Protein AF-A0A7X6NU53-F1 (afdb_monomer)

Structure (mmCIF, N/CA/C/O backbone):
data_AF-A0A7X6NU53-F1
#
_entry.id   AF-A0A7X6NU53-F1
#
loop_
_atom_site.group_PDB
_atom_site.id
_atom_site.type_symbol
_atom_site.label_atom_id
_atom_site.label_alt_id
_atom_site.label_comp_id
_atom_site.label_asym_id
_atom_site.label_entity_id
_atom_site.label_seq_id
_atom_site.pdbx_PDB_ins_code
_atom_site.Cartn_x
_atom_site.Cartn_y
_atom_site.Cartn_z
_atom_site.occupancy
_atom_site.B_iso_or_equiv
_atom_site.auth_seq_id
_atom_site.auth_comp_id
_atom_site.auth_asym_id
_atom_site.auth_atom_id
_atom_site.pdbx_PDB_model_num
ATOM 1 N N . CYS A 1 1 ? -22.014 3.069 13.983 1.00 83.94 1 CYS A N 1
ATOM 2 C CA . CYS A 1 1 ? -21.899 1.720 13.374 1.00 83.94 1 CYS A CA 1
ATOM 3 C C . CYS A 1 1 ? -20.461 1.220 13.333 1.00 83.94 1 CYS A C 1
ATOM 5 O O . CYS A 1 1 ? -20.252 0.074 13.698 1.00 83.94 1 CYS A O 1
ATOM 7 N N . GLN A 1 2 ? -19.488 2.033 12.897 1.00 87.62 2 GLN A N 1
ATOM 8 C CA . GLN A 1 2 ? -18.087 1.597 12.820 1.00 87.62 2 GLN A CA 1
ATOM 9 C C . GLN A 1 2 ? -17.477 1.261 14.190 1.00 87.62 2 GLN A C 1
ATOM 11 O O . GLN A 1 2 ? -16.716 0.307 14.260 1.00 87.62 2 GLN A O 1
ATOM 16 N N . ASP A 1 3 ? -17.894 1.927 15.270 1.00 91.69 3 ASP A N 1
ATOM 17 C CA . ASP A 1 3 ? -17.430 1.602 16.633 1.00 91.69 3 ASP A CA 1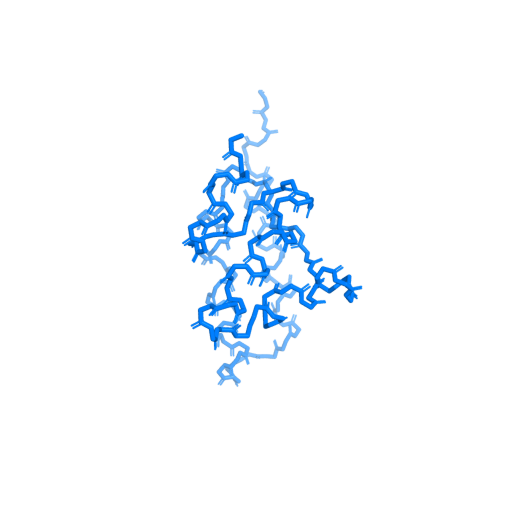
ATOM 18 C C . ASP A 1 3 ? -17.820 0.183 17.069 1.00 91.69 3 ASP A C 1
ATOM 20 O O . ASP A 1 3 ? -16.991 -0.547 17.595 1.00 91.69 3 ASP A O 1
ATOM 24 N N . ILE A 1 4 ? -19.040 -0.265 16.744 1.00 91.75 4 ILE A N 1
ATOM 25 C CA . ILE A 1 4 ? -19.495 -1.638 17.034 1.00 91.75 4 ILE A CA 1
ATOM 26 C C . ILE A 1 4 ? -18.586 -2.662 16.341 1.00 91.75 4 ILE A C 1
ATOM 28 O O . ILE A 1 4 ? -18.284 -3.706 16.903 1.00 91.75 4 ILE A O 1
ATOM 32 N N . ILE A 1 5 ? -18.146 -2.370 15.113 1.00 91.12 5 ILE A N 1
ATOM 33 C CA . ILE A 1 5 ? -17.218 -3.229 14.366 1.00 91.12 5 ILE A CA 1
ATOM 34 C C . ILE A 1 5 ? -15.797 -3.134 14.940 1.00 91.12 5 ILE A C 1
ATOM 36 O O . ILE A 1 5 ? -15.101 -4.146 14.994 1.00 91.12 5 ILE A O 1
ATOM 40 N N . ALA A 1 6 ? -15.384 -1.946 15.391 1.00 91.75 6 ALA A N 1
ATOM 41 C CA . ALA A 1 6 ? -14.093 -1.716 16.031 1.00 91.75 6 ALA A CA 1
ATOM 42 C C . ALA A 1 6 ? -13.927 -2.577 17.291 1.00 91.75 6 ALA A C 1
ATOM 44 O O . ALA A 1 6 ? -12.900 -3.227 17.460 1.00 91.75 6 ALA A O 1
ATOM 45 N N . GLU A 1 7 ? -14.969 -2.647 18.122 1.00 91.94 7 GLU A N 1
ATOM 46 C CA . GLU A 1 7 ? -15.001 -3.458 19.345 1.00 91.94 7 GLU A CA 1
ATOM 47 C C . GLU A 1 7 ? -14.847 -4.964 19.081 1.00 91.94 7 GLU A C 1
ATOM 49 O O . GLU A 1 7 ? -14.369 -5.690 19.947 1.00 91.94 7 GLU A O 1
ATOM 54 N N . GLN A 1 8 ? -15.213 -5.449 17.888 1.00 93.25 8 GLN A N 1
ATOM 55 C CA . GLN A 1 8 ? -15.031 -6.860 17.525 1.00 93.25 8 GLN A CA 1
ATOM 56 C C . GLN A 1 8 ? -13.582 -7.203 17.156 1.00 93.25 8 GLN A C 1
ATOM 58 O O . GLN A 1 8 ? -13.276 -8.382 17.003 1.00 93.25 8 GLN A O 1
ATOM 63 N N . ALA A 1 9 ? -12.708 -6.203 16.973 1.00 89.94 9 ALA A N 1
ATOM 64 C CA . ALA A 1 9 ? -11.308 -6.390 16.589 1.00 89.94 9 ALA A CA 1
ATOM 65 C C . ALA A 1 9 ? -11.133 -7.320 15.368 1.00 89.94 9 ALA A C 1
ATOM 67 O O . ALA A 1 9 ? -10.325 -8.246 15.369 1.00 89.94 9 ALA A O 1
ATOM 68 N N . VAL A 1 10 ? -11.926 -7.092 14.314 1.00 89.75 10 VAL A N 1
ATOM 69 C CA . VAL A 1 10 ? -11.859 -7.871 13.058 1.00 89.75 10 VAL A CA 1
ATOM 70 C C . VAL A 1 10 ? -11.300 -7.074 11.884 1.00 89.75 10 VAL A C 1
ATOM 72 O O . VAL A 1 10 ? -10.688 -7.647 10.988 1.00 89.75 10 VAL A O 1
ATOM 75 N N . VAL A 1 11 ? -11.499 -5.755 11.878 1.00 91.62 11 VAL A N 1
ATOM 76 C CA . VAL A 1 11 ? -11.018 -4.829 10.843 1.00 91.62 11 VAL A CA 1
ATOM 77 C C . VAL A 1 11 ? -10.733 -3.462 11.460 1.00 91.62 11 VAL A C 1
ATOM 79 O O . VAL A 1 11 ? -11.271 -3.132 12.515 1.00 91.62 11 VAL A O 1
ATOM 82 N N . PHE A 1 12 ? -9.939 -2.642 10.770 1.00 91.19 12 PHE A N 1
ATOM 83 C CA . PHE A 1 12 ? -9.762 -1.226 11.091 1.00 91.19 12 PHE A CA 1
ATOM 84 C C . PHE A 1 12 ? -10.791 -0.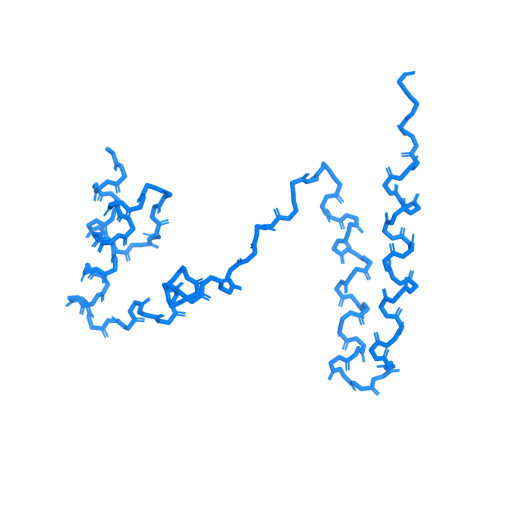388 10.322 1.00 91.19 12 PHE A C 1
ATOM 86 O O . PHE A 1 12 ? -10.757 -0.377 9.089 1.00 91.19 12 PHE A O 1
ATOM 93 N N . PRO A 1 13 ? -11.724 0.299 11.001 1.00 92.19 13 PRO A N 1
ATOM 94 C CA . PRO A 1 13 ? -12.704 1.130 10.316 1.00 92.19 13 PRO A CA 1
ATOM 95 C C . PRO A 1 13 ? -12.077 2.396 9.721 1.00 92.19 13 PRO A C 1
ATOM 97 O O . PRO A 1 13 ? -10.980 2.795 10.104 1.00 92.19 13 PRO A O 1
ATOM 100 N N . ALA A 1 14 ? -12.792 3.036 8.794 1.00 88.94 14 ALA A N 1
ATOM 101 C CA . ALA A 1 14 ? -12.309 4.209 8.064 1.00 88.94 14 ALA A CA 1
ATOM 102 C C . ALA A 1 14 ? -12.388 5.522 8.868 1.00 88.94 14 ALA A C 1
ATOM 104 O O . ALA A 1 14 ? -11.666 6.466 8.559 1.00 88.94 14 ALA A O 1
ATOM 105 N N . ILE A 1 15 ? -13.277 5.615 9.864 1.00 90.50 15 ILE A N 1
ATOM 106 C CA . ILE A 1 15 ? -13.343 6.773 10.765 1.00 90.50 15 ILE A CA 1
ATOM 107 C C . ILE A 1 15 ? -12.176 6.685 11.746 1.00 90.50 15 ILE A C 1
ATOM 109 O O . ILE A 1 15 ? -12.072 5.707 12.481 1.00 90.50 15 ILE A O 1
ATOM 113 N N . THR A 1 16 ? -11.350 7.731 11.799 1.00 86.69 16 THR A N 1
ATOM 114 C CA . THR A 1 16 ? -10.123 7.778 12.609 1.00 86.69 16 THR A CA 1
ATOM 115 C C . THR A 1 16 ? -10.350 7.409 14.076 1.00 86.69 16 THR A C 1
ATOM 117 O O . THR A 1 16 ? -9.583 6.636 14.646 1.00 86.69 16 THR A O 1
ATOM 120 N N . GLU A 1 17 ? -11.419 7.926 14.690 1.00 89.19 17 GLU A N 1
ATOM 121 C CA . GLU A 1 17 ? -11.769 7.611 16.082 1.00 89.19 17 GLU A CA 1
ATOM 122 C C . GLU A 1 17 ? -12.098 6.119 16.255 1.00 89.19 17 GLU A C 1
ATOM 124 O O . GLU A 1 17 ? -11.599 5.472 17.174 1.00 89.19 17 GLU A O 1
ATOM 129 N N . SER A 1 18 ? -12.843 5.533 15.315 1.00 92.00 18 SER A N 1
ATOM 130 C CA . SER A 1 18 ? -13.151 4.101 15.306 1.00 92.00 18 SER A CA 1
ATOM 131 C C . SER A 1 18 ? -11.914 3.232 15.019 1.00 92.00 18 SER A C 1
ATOM 133 O O . SER A 1 18 ? -11.817 2.120 15.534 1.00 92.00 18 SER A O 1
ATOM 135 N N . THR A 1 19 ? -10.936 3.712 14.239 1.00 90.12 19 THR A N 1
ATOM 136 C CA . THR A 1 19 ? -9.636 3.037 14.055 1.00 90.12 19 THR A CA 1
ATOM 137 C C . THR A 1 19 ? -8.866 2.947 15.373 1.00 90.12 19 THR A C 1
ATOM 139 O O . THR A 1 19 ? -8.300 1.898 15.681 1.00 90.12 19 THR A O 1
ATOM 142 N N . ALA A 1 20 ? -8.871 4.020 16.173 1.00 89.31 20 ALA A N 1
ATOM 143 C CA . ALA A 1 20 ? -8.230 4.033 17.487 1.00 89.31 20 ALA A CA 1
ATOM 144 C C . ALA A 1 20 ? -8.912 3.060 18.465 1.00 89.31 20 ALA A C 1
ATOM 146 O O . ALA A 1 20 ? -8.223 2.343 19.193 1.00 89.31 20 ALA A O 1
ATOM 147 N N . LEU A 1 21 ? -10.248 2.970 18.427 1.00 93.06 21 LEU A N 1
ATOM 148 C CA . LEU A 1 21 ? -11.004 1.964 19.184 1.00 93.06 21 LEU A CA 1
ATOM 149 C C . LEU A 1 21 ? -10.627 0.535 18.768 1.00 93.06 21 LEU A C 1
ATOM 151 O O . LEU A 1 21 ? -10.383 -0.308 19.628 1.00 93.06 21 LEU A O 1
ATOM 155 N N . ALA A 1 22 ? -10.506 0.272 17.464 1.00 92.56 22 ALA A N 1
ATOM 156 C CA . ALA A 1 22 ? -10.114 -1.044 16.962 1.00 92.56 22 ALA A CA 1
ATOM 157 C C . ALA A 1 22 ? -8.690 -1.414 17.403 1.00 92.56 22 ALA A C 1
ATOM 159 O O . ALA A 1 22 ? -8.451 -2.539 17.833 1.00 92.56 22 ALA A O 1
ATOM 160 N N . ALA A 1 23 ? -7.748 -0.465 17.356 1.00 90.50 23 ALA A N 1
ATOM 161 C CA . ALA A 1 23 ? -6.376 -0.685 17.811 1.00 90.50 23 ALA A CA 1
ATOM 162 C C . ALA A 1 23 ? -6.306 -1.054 19.304 1.00 90.50 23 ALA A C 1
ATOM 164 O O . ALA A 1 23 ? -5.553 -1.955 19.679 1.00 90.50 23 ALA A O 1
ATOM 165 N N . ALA A 1 24 ? -7.122 -0.408 20.145 1.00 91.94 24 ALA A N 1
ATOM 166 C CA . ALA A 1 24 ? -7.250 -0.767 21.555 1.00 91.94 24 ALA A CA 1
ATOM 167 C C . ALA A 1 24 ? -7.836 -2.180 21.733 1.00 91.94 24 ALA A C 1
ATOM 169 O O . ALA A 1 24 ? -7.254 -2.989 22.453 1.00 91.94 24 ALA A O 1
ATOM 170 N N . ALA A 1 25 ? -8.908 -2.518 21.009 1.00 94.25 25 ALA A N 1
ATOM 171 C CA . ALA A 1 25 ? -9.535 -3.839 21.082 1.00 94.25 25 ALA A CA 1
ATOM 172 C C . ALA A 1 25 ? -8.586 -4.975 20.638 1.00 94.25 25 ALA A C 1
ATOM 174 O O . ALA A 1 25 ? -8.500 -6.011 21.297 1.00 94.25 25 ALA A O 1
ATOM 175 N N . PHE A 1 26 ? -7.802 -4.774 19.571 1.00 94.44 26 PHE A N 1
ATOM 176 C CA . PHE A 1 26 ? -6.754 -5.721 19.162 1.00 94.44 26 PHE A CA 1
ATOM 177 C C . PHE A 1 26 ? -5.679 -5.902 20.244 1.00 94.44 26 PHE A C 1
ATOM 179 O O . PHE A 1 26 ? -5.240 -7.028 20.491 1.00 94.44 26 PHE A O 1
ATOM 186 N N . LYS A 1 27 ? -5.276 -4.812 20.908 1.00 91.62 27 LYS A N 1
ATOM 187 C CA . LYS A 1 27 ? -4.284 -4.844 21.988 1.00 91.62 27 LYS A CA 1
ATOM 188 C C . LYS A 1 27 ? -4.778 -5.619 23.207 1.00 91.62 27 LYS A C 1
ATOM 190 O O . LYS A 1 27 ? -4.007 -6.391 23.775 1.00 91.62 27 LYS A O 1
ATOM 195 N N . ASP A 1 28 ? -6.050 -5.474 23.564 1.00 94.00 28 ASP A N 1
ATOM 196 C CA . ASP A 1 28 ? -6.670 -6.211 24.672 1.00 94.00 28 ASP A CA 1
ATOM 197 C C . ASP A 1 28 ? -6.746 -7.723 24.398 1.00 94.00 28 ASP A C 1
ATOM 199 O O . ASP A 1 28 ? -6.623 -8.532 25.318 1.00 94.00 28 ASP A O 1
ATOM 203 N N . LEU A 1 29 ? -6.854 -8.121 23.125 1.00 93.62 29 LEU A N 1
ATOM 204 C CA . LEU A 1 29 ? -6.745 -9.519 22.684 1.00 93.62 29 LEU A CA 1
ATOM 205 C C . LEU A 1 29 ? -5.295 -10.041 22.629 1.00 93.62 29 LEU A C 1
ATOM 207 O O . LEU A 1 29 ? -5.072 -11.210 22.313 1.00 93.62 29 LEU A O 1
ATOM 211 N N . GLY A 1 30 ? -4.303 -9.200 22.936 1.00 93.50 30 GLY A N 1
ATOM 212 C CA . GLY A 1 30 ? -2.882 -9.550 22.916 1.00 93.50 30 GLY A CA 1
ATOM 213 C C . GLY A 1 30 ? -2.203 -9.398 21.552 1.00 93.50 30 GLY A C 1
ATOM 214 O O . GLY A 1 30 ? -1.058 -9.826 21.399 1.00 93.50 30 GLY A O 1
ATOM 215 N N . TYR A 1 31 ? -2.864 -8.787 20.564 1.00 92.31 31 TYR A N 1
ATOM 216 C CA . TYR A 1 31 ? -2.260 -8.487 19.266 1.00 92.31 31 TYR A CA 1
ATOM 217 C C . TYR A 1 31 ? -1.558 -7.130 19.274 1.00 92.31 31 TYR A C 1
ATOM 219 O O . TYR A 1 31 ? -2.038 -6.151 19.844 1.00 92.31 31 TYR A O 1
ATOM 227 N N . ASN A 1 32 ? -0.425 -7.044 18.578 1.00 90.06 32 ASN A N 1
ATOM 228 C CA . ASN A 1 32 ? 0.242 -5.768 18.361 1.00 90.06 32 ASN A CA 1
ATOM 229 C C . ASN A 1 32 ? -0.411 -5.011 17.191 1.00 90.06 32 ASN A C 1
ATOM 231 O O . ASN A 1 32 ? -0.027 -5.204 16.037 1.00 90.06 32 ASN A O 1
ATOM 235 N N . ALA A 1 33 ? -1.381 -4.146 17.495 1.00 88.75 33 ALA A N 1
ATOM 236 C CA . ALA A 1 33 ? -2.061 -3.319 16.496 1.00 88.75 33 ALA A CA 1
ATOM 237 C C . ALA A 1 33 ? -1.131 -2.303 15.803 1.00 88.75 33 ALA A C 1
ATOM 239 O O . ALA A 1 33 ? -1.405 -1.914 14.664 1.00 88.75 33 ALA A O 1
ATOM 240 N N . ASP A 1 34 ? -0.013 -1.926 16.439 1.00 87.81 34 ASP A N 1
ATOM 241 C CA . ASP A 1 34 ? 0.936 -0.945 15.895 1.00 87.81 34 ASP A CA 1
ATOM 242 C C . ASP A 1 34 ? 1.554 -1.420 14.573 1.00 87.81 34 ASP A C 1
ATOM 244 O O . ASP A 1 34 ? 1.876 -0.604 13.713 1.00 87.81 34 ASP A O 1
ATOM 248 N N . ALA A 1 35 ? 1.629 -2.740 14.356 1.00 84.75 35 ALA A N 1
ATOM 249 C CA . ALA A 1 35 ? 2.090 -3.328 13.098 1.00 84.75 35 ALA A CA 1
ATOM 250 C C . ALA A 1 35 ? 1.269 -2.875 11.874 1.00 84.75 35 ALA A C 1
ATOM 252 O O . ALA A 1 35 ? 1.783 -2.890 10.759 1.00 84.75 35 ALA A O 1
ATOM 253 N N . CYS A 1 36 ? 0.009 -2.469 12.066 1.00 85.94 36 CYS A N 1
ATOM 254 C CA . CYS A 1 36 ? -0.861 -1.982 10.995 1.00 85.94 36 CYS A CA 1
ATOM 255 C C . CYS A 1 36 ? -1.088 -0.463 11.045 1.00 85.94 36 CYS A C 1
ATOM 257 O O . CYS A 1 36 ? -1.396 0.132 10.014 1.00 85.94 36 CYS A O 1
ATOM 259 N N . THR A 1 37 ? -0.952 0.176 12.212 1.00 86.62 37 THR A N 1
ATOM 260 C CA . THR A 1 37 ? -1.299 1.597 12.401 1.00 86.62 37 THR A CA 1
ATOM 261 C C . THR A 1 37 ? -0.101 2.544 12.362 1.00 86.62 37 THR A C 1
ATOM 263 O O . THR A 1 37 ? -0.303 3.730 12.103 1.00 86.62 37 THR A O 1
ATOM 266 N N . VAL A 1 38 ? 1.136 2.054 12.525 1.00 90.12 38 VAL A N 1
ATOM 267 C CA . VAL A 1 38 ? 2.356 2.888 12.474 1.00 90.12 38 VAL A CA 1
ATOM 268 C C . VAL A 1 38 ? 2.477 3.674 11.165 1.00 90.12 38 VAL A C 1
ATOM 270 O O . VAL A 1 38 ? 2.911 4.821 11.140 1.00 90.12 38 VAL A O 1
ATOM 273 N N . HIS A 1 39 ? 1.994 3.114 10.057 1.00 89.56 39 HIS A N 1
ATOM 274 C CA . HIS A 1 39 ? 2.030 3.787 8.761 1.00 89.56 39 HIS A CA 1
ATOM 275 C C . HIS A 1 39 ? 1.112 5.015 8.677 1.00 89.56 39 HIS A C 1
ATOM 277 O O . HIS A 1 39 ? 1.338 5.887 7.835 1.00 89.56 39 HIS A O 1
ATOM 283 N N . LEU A 1 40 ? 0.105 5.102 9.555 1.00 85.69 40 LEU A N 1
ATOM 284 C CA . LEU A 1 40 ? -0.763 6.272 9.684 1.00 85.69 40 LEU A CA 1
ATOM 285 C C . LEU A 1 40 ? -0.062 7.393 10.457 1.00 85.69 40 LEU A C 1
ATOM 287 O O . LEU A 1 40 ? -0.144 8.548 10.049 1.00 85.69 40 LEU A O 1
ATOM 291 N N . THR A 1 41 ? 0.640 7.062 11.547 1.00 85.75 41 THR A N 1
ATOM 292 C CA . THR A 1 41 ? 1.384 8.048 12.349 1.00 85.75 41 THR A CA 1
ATOM 293 C C . THR A 1 41 ? 2.609 8.564 11.611 1.00 85.75 41 THR A C 1
ATOM 295 O O . THR A 1 41 ? 2.885 9.761 11.636 1.00 85.75 41 THR A O 1
ATOM 298 N N . ASP A 1 42 ? 3.303 7.672 10.908 1.00 91.94 42 ASP A N 1
ATOM 299 C CA . ASP A 1 42 ? 4.544 7.987 10.204 1.00 91.94 42 ASP A CA 1
ATOM 300 C C . ASP A 1 42 ? 4.285 8.586 8.813 1.00 91.94 42 ASP A C 1
ATOM 302 O O . ASP A 1 42 ? 5.221 8.993 8.127 1.00 91.94 42 ASP A O 1
ATOM 306 N N . GLY A 1 43 ? 3.022 8.624 8.367 1.00 90.19 43 GLY A N 1
ATOM 307 C CA . GLY A 1 43 ? 2.645 9.133 7.047 1.00 90.19 43 GLY A CA 1
ATOM 308 C C . GLY A 1 43 ? 3.238 8.321 5.891 1.00 90.19 43 GLY A C 1
ATOM 309 O O . GLY A 1 43 ? 3.462 8.859 4.810 1.00 90.19 43 GLY A O 1
ATOM 310 N N . THR A 1 44 ? 3.521 7.036 6.120 1.00 92.44 44 THR A N 1
ATOM 311 C CA . THR A 1 44 ? 4.131 6.130 5.131 1.00 92.44 44 THR A CA 1
ATOM 312 C C . THR A 1 44 ? 3.102 5.308 4.355 1.00 92.44 44 THR A C 1
ATOM 314 O O . THR A 1 44 ? 3.462 4.589 3.424 1.00 92.44 44 THR A O 1
ATOM 317 N N . ALA A 1 45 ? 1.816 5.427 4.695 1.00 89.19 45 ALA A N 1
ATOM 318 C CA . ALA A 1 45 ? 0.728 4.869 3.904 1.00 89.19 45 ALA A CA 1
ATOM 319 C C . ALA A 1 45 ? 0.488 5.686 2.622 1.00 89.19 45 ALA A C 1
ATOM 321 O O . ALA A 1 45 ? 0.510 6.917 2.631 1.00 89.19 45 ALA A O 1
ATOM 322 N N . VAL A 1 46 ? 0.185 4.993 1.523 1.00 89.19 46 VAL A N 1
ATOM 323 C CA . VAL A 1 46 ? -0.250 5.600 0.258 1.00 89.19 46 VAL A CA 1
ATOM 324 C C . VAL A 1 46 ? -1.639 5.094 -0.099 1.00 89.19 46 VAL A C 1
ATOM 326 O O . VAL A 1 46 ? -1.982 3.944 0.178 1.00 89.19 46 VAL A O 1
ATOM 329 N N . THR A 1 47 ? -2.459 5.943 -0.715 1.00 86.88 47 THR A N 1
ATOM 330 C CA . THR A 1 47 ? -3.773 5.512 -1.199 1.00 86.88 47 THR A CA 1
ATOM 331 C C . THR A 1 47 ? -3.603 4.551 -2.361 1.00 86.88 47 THR A C 1
ATOM 333 O O . THR A 1 47 ? -2.850 4.830 -3.298 1.00 86.88 47 THR A O 1
ATOM 336 N N . THR A 1 48 ? -4.347 3.451 -2.333 1.00 85.62 48 THR A N 1
ATOM 337 C CA . THR A 1 48 ? -4.442 2.567 -3.488 1.00 85.62 48 THR A CA 1
ATOM 338 C C . THR A 1 48 ? -5.035 3.331 -4.681 1.00 85.62 48 THR A C 1
ATOM 340 O O . THR A 1 48 ? -5.930 4.164 -4.498 1.00 85.62 48 THR A O 1
ATOM 343 N N . PRO A 1 49 ? -4.540 3.104 -5.910 1.00 84.69 49 PRO A N 1
ATOM 344 C CA . PRO A 1 49 ? -5.094 3.749 -7.094 1.00 84.69 49 PRO A CA 1
ATOM 345 C C . PRO A 1 49 ? -6.578 3.412 -7.280 1.00 84.69 49 PRO A C 1
ATOM 347 O O . PRO A 1 49 ? -6.958 2.242 -7.310 1.00 84.69 49 PRO A O 1
ATOM 350 N N . VAL A 1 50 ? -7.416 4.434 -7.462 1.00 87.75 50 VAL A N 1
ATOM 351 C CA . VAL A 1 50 ? -8.833 4.260 -7.814 1.00 87.75 50 VAL A CA 1
ATOM 352 C C . VAL A 1 50 ? -8.946 4.245 -9.336 1.00 87.75 50 VAL A C 1
ATOM 354 O O . VAL A 1 50 ? -8.986 5.295 -9.973 1.00 87.75 50 VAL A O 1
ATOM 357 N N . VAL A 1 51 ? -8.942 3.047 -9.923 1.00 89.12 51 VAL A N 1
ATOM 358 C CA . VAL A 1 51 ? -8.989 2.838 -11.379 1.00 89.12 51 VAL A CA 1
ATOM 359 C C . VAL A 1 51 ? -10.018 1.768 -11.749 1.00 89.12 51 VAL A C 1
ATOM 361 O O . VAL A 1 51 ? -10.177 0.771 -11.048 1.00 89.12 51 VAL A O 1
ATOM 36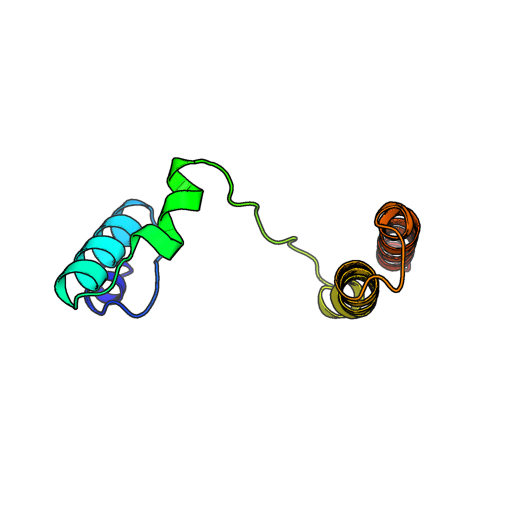4 N N . ASP A 1 52 ? -10.700 1.953 -12.876 1.00 90.38 52 ASP A N 1
ATOM 365 C CA . ASP A 1 52 ? -11.712 1.037 -13.425 1.00 90.38 52 ASP A CA 1
ATOM 366 C C . ASP A 1 52 ? -11.107 -0.217 -14.085 1.00 90.38 52 ASP A C 1
ATOM 368 O O . ASP A 1 52 ? -11.799 -1.201 -14.339 1.00 90.38 52 ASP A O 1
ATOM 372 N N . ARG A 1 53 ? -9.794 -0.200 -14.331 1.00 91.06 53 ARG A N 1
ATOM 373 C CA . ARG A 1 53 ? -9.031 -1.266 -14.997 1.00 91.06 53 ARG A CA 1
ATOM 374 C C . ARG A 1 53 ? -7.958 -1.883 -14.094 1.00 91.06 53 ARG A C 1
ATOM 376 O O . ARG A 1 53 ? -6.887 -2.254 -14.570 1.00 91.06 53 ARG A O 1
ATOM 383 N N . TRP A 1 54 ? -8.233 -2.013 -12.791 1.00 92.31 54 TRP A N 1
ATOM 384 C CA . TRP A 1 54 ? -7.267 -2.521 -11.801 1.00 92.31 54 TRP A CA 1
ATOM 385 C C . TRP A 1 54 ? -6.617 -3.849 -12.213 1.00 92.31 54 TRP A C 1
ATOM 387 O O . TRP A 1 54 ? -5.396 -3.938 -12.259 1.00 92.31 54 TRP A O 1
ATOM 397 N N . ALA A 1 55 ? -7.412 -4.840 -12.628 1.00 93.88 55 ALA A N 1
ATOM 398 C CA . ALA A 1 55 ? -6.896 -6.149 -13.044 1.00 93.88 55 ALA A CA 1
ATOM 399 C C . ALA A 1 55 ? -5.870 -6.068 -14.195 1.00 93.88 55 ALA A C 1
ATOM 401 O O . ALA A 1 55 ? -4.966 -6.893 -14.292 1.00 93.88 55 ALA A O 1
ATOM 402 N N . GLN A 1 56 ? -5.987 -5.066 -15.072 1.00 94.56 56 GLN A N 1
ATOM 403 C CA . GLN A 1 56 ? -5.044 -4.861 -16.172 1.00 94.56 56 GL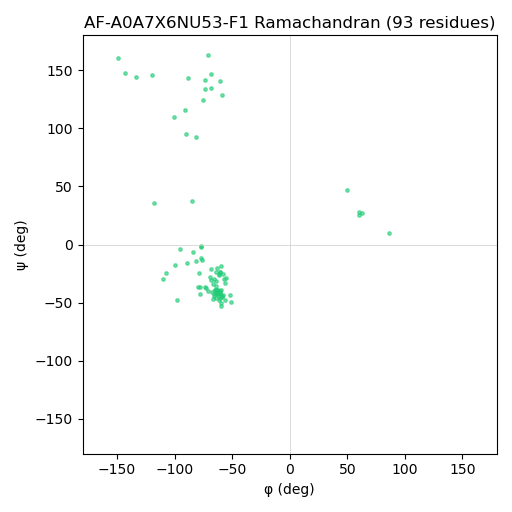N A CA 1
ATOM 404 C C . GLN A 1 56 ? -3.749 -4.205 -15.682 1.00 94.56 56 GLN A C 1
ATOM 406 O O . GLN A 1 56 ? -2.678 -4.568 -16.164 1.00 94.56 56 GLN A O 1
ATOM 411 N N . VAL A 1 57 ? -3.828 -3.286 -14.710 1.00 95.00 57 VAL A N 1
ATOM 412 C CA . VAL A 1 57 ? -2.641 -2.744 -14.020 1.00 95.00 57 VAL A CA 1
ATOM 413 C C . VAL A 1 57 ? -1.872 -3.873 -13.347 1.00 95.00 57 VAL A C 1
ATOM 415 O O . VAL A 1 57 ? -0.674 -4.016 -13.584 1.00 95.00 57 VAL A O 1
ATOM 418 N N . ASP A 1 58 ? -2.583 -4.697 -12.582 1.00 95.12 58 ASP A N 1
ATOM 419 C CA . ASP A 1 58 ? -2.050 -5.832 -11.828 1.00 95.12 58 ASP A CA 1
ATOM 420 C C . ASP A 1 58 ? -1.305 -6.803 -12.754 1.00 95.12 58 ASP A C 1
ATOM 422 O O . ASP A 1 58 ? -0.127 -7.089 -12.561 1.00 95.12 58 ASP A O 1
ATOM 426 N N . SER A 1 59 ? -1.926 -7.166 -13.885 1.00 97.00 59 SER A N 1
ATOM 427 C CA . SER A 1 59 ? -1.329 -8.059 -14.891 1.00 97.00 59 SER A CA 1
ATOM 428 C C . SER A 1 59 ? -0.013 -7.560 -15.509 1.00 97.00 59 SER A C 1
ATOM 430 O O . SER A 1 59 ? 0.724 -8.345 -16.109 1.00 97.00 59 SER A O 1
ATOM 432 N N . ILE A 1 60 ? 0.282 -6.259 -15.402 1.00 97.31 60 ILE 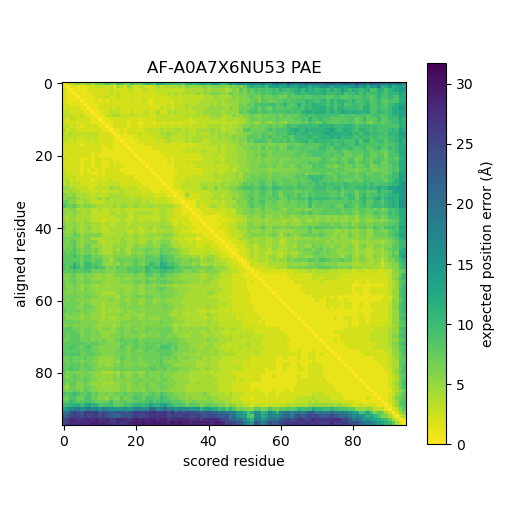A N 1
ATOM 433 C CA . ILE A 1 60 ? 1.527 -5.651 -15.884 1.00 97.31 60 ILE A CA 1
ATOM 434 C C . ILE A 1 60 ? 2.525 -5.494 -14.735 1.00 97.31 60 ILE A C 1
ATOM 436 O O . ILE A 1 60 ? 3.700 -5.826 -14.903 1.00 97.31 60 ILE A O 1
ATOM 440 N N . MET A 1 61 ? 2.077 -4.958 -13.598 1.00 97.12 61 MET A N 1
ATOM 441 C CA . MET A 1 61 ? 2.954 -4.557 -12.500 1.00 97.12 61 MET A CA 1
ATOM 442 C C . MET A 1 61 ? 3.403 -5.732 -11.631 1.00 97.12 61 M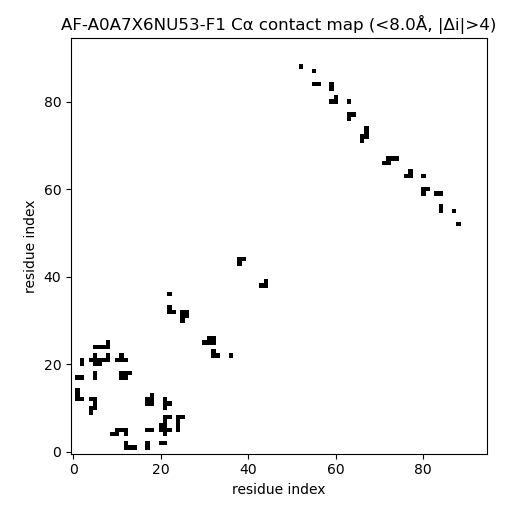ET A C 1
ATOM 444 O O . MET A 1 61 ? 4.571 -5.752 -11.248 1.00 97.12 61 MET A O 1
ATOM 448 N N . ASP A 1 62 ? 2.552 -6.730 -11.386 1.00 97.62 62 ASP A N 1
ATOM 449 C CA . ASP A 1 62 ? 2.904 -7.903 -10.575 1.00 97.62 62 ASP A CA 1
ATOM 450 C C . ASP A 1 62 ? 4.084 -8.706 -11.138 1.00 97.62 62 ASP A C 1
ATOM 452 O O . ASP A 1 62 ? 5.064 -8.918 -10.413 1.00 97.62 62 ASP A O 1
ATOM 456 N N . PRO A 1 63 ? 4.079 -9.131 -12.420 1.00 98.12 63 PRO A N 1
ATOM 457 C CA . PRO A 1 63 ? 5.226 -9.840 -12.978 1.00 98.12 63 PRO A CA 1
ATOM 458 C C . PRO A 1 63 ? 6.469 -8.944 -13.075 1.00 98.12 63 PRO A C 1
ATOM 460 O O . PRO A 1 63 ? 7.580 -9.429 -12.872 1.00 98.12 63 PRO A O 1
ATOM 463 N N . ALA A 1 64 ? 6.307 -7.640 -13.338 1.00 98.25 64 ALA A N 1
ATOM 464 C CA . ALA A 1 64 ? 7.430 -6.703 -13.395 1.00 98.25 64 ALA A CA 1
ATOM 465 C C . ALA A 1 64 ? 8.107 -6.535 -12.024 1.00 98.25 64 ALA A C 1
ATOM 467 O O . ALA A 1 64 ? 9.331 -6.584 -11.931 1.00 98.25 64 ALA A O 1
ATOM 468 N N . MET A 1 65 ? 7.321 -6.393 -10.954 1.00 98.06 65 MET A N 1
ATOM 469 C CA . MET A 1 65 ? 7.837 -6.315 -9.589 1.00 98.06 65 MET A CA 1
ATOM 470 C C . MET A 1 65 ? 8.453 -7.646 -9.145 1.00 98.06 65 MET A C 1
ATOM 472 O O . MET A 1 65 ? 9.528 -7.655 -8.547 1.00 98.06 65 MET A O 1
ATOM 476 N N . SER A 1 66 ? 7.819 -8.771 -9.491 1.00 98.44 66 SER A N 1
ATOM 477 C CA . SER A 1 66 ? 8.341 -10.112 -9.200 1.00 98.44 66 SER A CA 1
ATOM 478 C C . SER A 1 66 ? 9.725 -10.329 -9.815 1.00 98.44 66 SER A C 1
ATOM 480 O O . SER A 1 66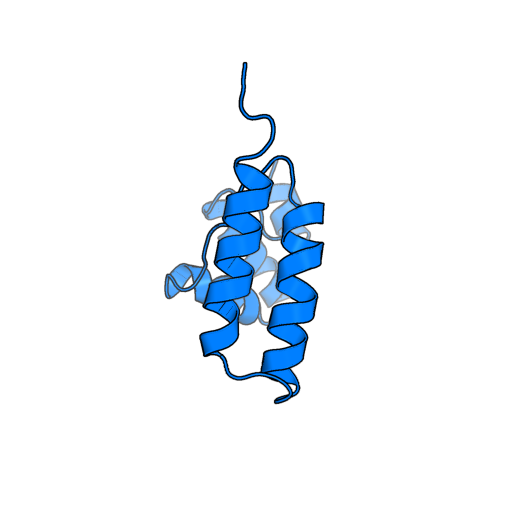 ? 10.617 -10.813 -9.126 1.00 98.44 66 SER A O 1
ATOM 482 N N . ALA A 1 67 ? 9.941 -9.901 -11.064 1.00 98.44 67 ALA A N 1
ATOM 483 C CA . ALA A 1 67 ? 11.247 -9.991 -11.719 1.00 98.44 67 ALA A CA 1
ATOM 484 C C . ALA A 1 67 ? 12.324 -9.152 -11.007 1.00 98.44 67 ALA A C 1
ATOM 486 O O . ALA A 1 67 ? 13.459 -9.602 -10.865 1.00 98.44 67 ALA A O 1
ATOM 487 N N . VAL A 1 68 ? 11.980 -7.957 -10.513 1.00 98.50 68 VAL A N 1
ATOM 488 C CA . VAL A 1 68 ? 12.915 -7.122 -9.736 1.00 98.50 68 VAL A CA 1
ATOM 489 C C . VAL A 1 68 ? 13.266 -7.784 -8.401 1.00 98.50 68 VAL A C 1
ATOM 491 O O . VAL A 1 68 ? 14.440 -7.880 -8.054 1.00 98.50 68 VAL A O 1
ATOM 494 N N . ILE A 1 69 ? 12.269 -8.288 -7.667 1.00 98.00 69 ILE A N 1
ATOM 495 C CA . ILE A 1 69 ? 12.474 -8.969 -6.376 1.00 98.00 69 ILE A CA 1
ATOM 496 C C . ILE A 1 69 ? 13.283 -10.264 -6.549 1.00 98.00 69 ILE A C 1
ATOM 498 O O . ILE A 1 69 ? 14.106 -10.595 -5.698 1.00 98.00 69 ILE A O 1
ATOM 502 N N . ALA A 1 70 ? 13.075 -10.980 -7.656 1.00 98.38 70 ALA A N 1
ATOM 503 C CA . ALA A 1 70 ? 13.819 -12.186 -8.009 1.00 98.38 70 ALA A CA 1
ATOM 504 C C . ALA A 1 70 ? 15.231 -11.904 -8.558 1.00 98.38 70 ALA A C 1
ATOM 506 O O . ALA A 1 70 ? 15.963 -12.849 -8.845 1.00 98.38 70 ALA A O 1
ATOM 507 N N . PHE A 1 71 ? 15.629 -10.631 -8.687 1.00 98.00 71 PHE A N 1
ATOM 508 C CA . PHE A 1 71 ? 16.890 -10.198 -9.303 1.00 98.00 71 PHE A CA 1
ATOM 509 C C . PHE A 1 71 ? 17.046 -10.624 -10.775 1.00 98.00 71 PHE A C 1
ATOM 511 O O . PHE A 1 71 ? 18.157 -10.747 -11.287 1.00 98.00 71 PHE A O 1
ATOM 518 N N . GLU A 1 72 ? 15.930 -10.830 -11.474 1.00 98.50 72 GLU A N 1
ATOM 519 C CA . GLU A 1 72 ? 15.880 -11.153 -12.904 1.00 98.50 72 GLU A CA 1
ATOM 520 C C . GLU A 1 72 ? 15.823 -9.890 -13.782 1.00 98.50 72 GLU A C 1
ATOM 522 O O . GLU A 1 72 ? 16.084 -9.951 -14.985 1.00 98.50 72 GLU A O 1
ATOM 527 N N . ALA A 1 73 ? 15.501 -8.736 -13.189 1.00 98.31 73 ALA A N 1
ATOM 528 C CA . ALA A 1 73 ? 15.490 -7.437 -13.848 1.00 98.31 73 ALA A CA 1
ATOM 529 C C . ALA A 1 73 ? 15.984 -6.323 -12.914 1.00 98.31 73 ALA A C 1
ATOM 531 O O . ALA A 1 73 ? 15.741 -6.336 -11.709 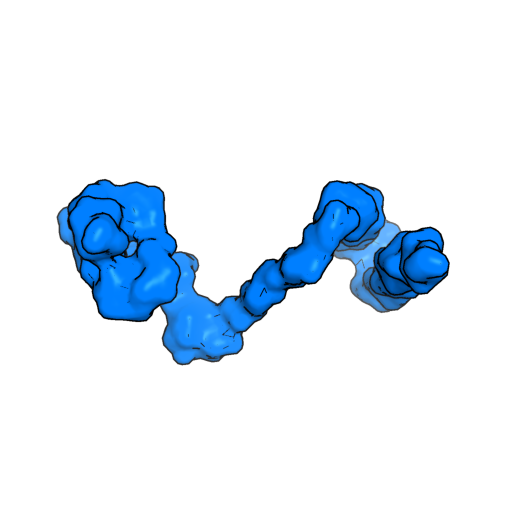1.00 98.31 73 ALA A O 1
ATOM 532 N N . GLU A 1 74 ? 16.633 -5.310 -13.490 1.00 98.19 74 GLU A N 1
ATOM 533 C CA . GLU A 1 74 ? 17.021 -4.099 -12.761 1.00 98.19 74 GLU A CA 1
ATOM 534 C C . GLU A 1 74 ? 15.785 -3.273 -12.358 1.00 98.19 74 GLU A C 1
ATOM 536 O O . GLU A 1 74 ? 14.834 -3.194 -13.144 1.00 98.19 74 GLU A O 1
ATOM 541 N N . PRO A 1 75 ? 15.787 -2.562 -11.211 1.00 98.06 75 PRO A N 1
ATOM 542 C CA . PRO A 1 75 ? 14.667 -1.706 -10.798 1.00 98.06 75 PRO A CA 1
ATOM 543 C C . PRO A 1 75 ? 14.271 -0.647 -11.838 1.00 98.06 75 PRO A C 1
ATOM 545 O O . PRO A 1 75 ? 13.106 -0.263 -11.935 1.00 98.06 75 PRO A O 1
ATOM 548 N N . SER A 1 76 ? 15.224 -0.195 -12.658 1.00 98.12 76 SER A N 1
ATOM 549 C CA . SER A 1 76 ? 14.978 0.754 -13.750 1.00 98.12 76 SER A CA 1
ATOM 550 C C . SER A 1 76 ? 13.995 0.225 -14.806 1.00 98.12 76 SER A C 1
ATOM 552 O O . SER A 1 76 ? 13.317 1.031 -15.452 1.00 98.12 76 SER A O 1
ATOM 554 N N . SER A 1 77 ? 13.843 -1.102 -14.927 1.00 97.88 77 SER A N 1
ATOM 555 C CA . SER A 1 77 ? 12.874 -1.762 -15.818 1.00 97.88 77 SER A CA 1
ATOM 556 C C . SER A 1 77 ? 11.414 -1.407 -15.506 1.00 97.88 77 SER A C 1
ATOM 558 O O . SER A 1 77 ? 10.566 -1.425 -16.401 1.00 97.88 77 SER A O 1
ATOM 560 N N . LEU A 1 78 ? 11.112 -0.984 -14.272 1.00 98.12 78 LEU A N 1
ATOM 561 C CA . LEU A 1 78 ? 9.774 -0.532 -13.882 1.00 98.12 78 LEU A CA 1
ATOM 562 C C . LEU A 1 78 ? 9.325 0.721 -14.654 1.00 98.12 78 LEU A C 1
ATOM 564 O O . LEU A 1 78 ? 8.125 0.961 -14.782 1.00 98.12 78 LEU A O 1
ATOM 568 N N . THR A 1 79 ? 10.257 1.483 -15.241 1.00 98.31 79 THR A N 1
ATOM 569 C CA . THR A 1 79 ? 9.934 2.611 -16.134 1.00 98.31 79 THR A CA 1
ATOM 570 C C . THR A 1 79 ? 9.140 2.146 -17.356 1.00 98.31 79 THR A C 1
ATOM 572 O O . THR A 1 79 ? 8.146 2.772 -17.733 1.00 98.31 79 THR A O 1
ATOM 575 N N . ASP A 1 80 ? 9.533 1.018 -17.952 1.00 97.94 80 ASP A N 1
ATOM 576 C CA . ASP A 1 80 ? 8.836 0.445 -19.103 1.00 97.94 80 ASP A CA 1
ATOM 577 C C . ASP A 1 80 ? 7.494 -0.179 -18.712 1.00 97.94 80 ASP A C 1
ATOM 579 O O . ASP A 1 80 ? 6.512 -0.037 -19.445 1.00 97.94 80 ASP A O 1
ATOM 583 N N . ALA A 1 81 ? 7.413 -0.818 -17.540 1.00 97.94 81 ALA A N 1
ATOM 584 C CA . ALA A 1 81 ? 6.145 -1.307 -16.999 1.00 97.94 81 ALA A CA 1
ATOM 585 C C . ALA A 1 81 ? 5.150 -0.151 -16.784 1.00 97.94 81 ALA A C 1
ATOM 587 O O . ALA A 1 81 ? 4.015 -0.216 -17.259 1.00 97.94 81 ALA A O 1
ATOM 588 N N . ASN A 1 82 ? 5.600 0.956 -16.186 1.00 97.00 82 ASN A N 1
ATOM 589 C CA . ASN A 1 82 ? 4.797 2.165 -16.008 1.00 97.00 82 ASN A CA 1
ATOM 590 C C . ASN A 1 82 ? 4.331 2.759 -17.348 1.00 97.00 82 ASN A C 1
ATOM 592 O O . ASN A 1 82 ? 3.168 3.137 -17.496 1.00 97.00 82 ASN A O 1
ATOM 596 N N . ARG A 1 83 ? 5.202 2.803 -18.365 1.00 98.00 83 ARG A N 1
ATOM 597 C CA . ARG A 1 83 ? 4.809 3.236 -19.714 1.00 98.00 83 ARG A CA 1
ATOM 598 C C . ARG A 1 83 ? 3.695 2.354 -20.285 1.00 98.00 83 ARG A C 1
ATOM 600 O O . ARG A 1 83 ? 2.709 2.889 -20.785 1.00 98.00 83 ARG A O 1
ATOM 607 N N . ARG A 1 84 ? 3.800 1.028 -20.152 1.00 97.00 84 ARG A N 1
ATOM 608 C CA . ARG A 1 84 ? 2.757 0.082 -20.595 1.00 97.00 84 ARG A CA 1
ATOM 609 C C . ARG A 1 84 ? 1.432 0.282 -19.859 1.00 97.00 84 ARG A C 1
ATOM 611 O O . ARG A 1 84 ? 0.386 0.209 -20.498 1.00 97.00 84 ARG A O 1
ATOM 618 N N . VAL A 1 85 ? 1.462 0.560 -18.553 1.00 95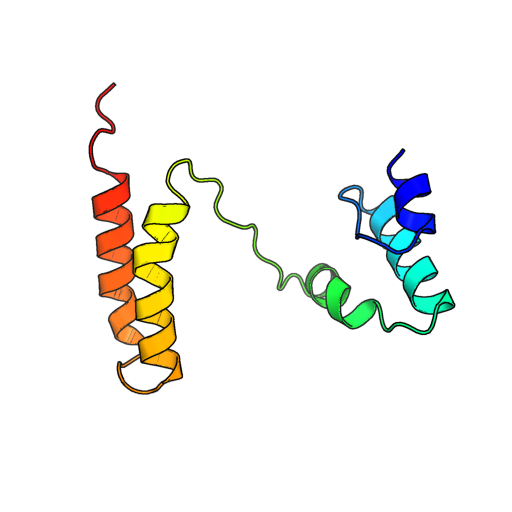.75 85 VAL A N 1
ATOM 619 C CA . VAL A 1 85 ? 0.255 0.908 -17.782 1.00 95.75 85 VAL A CA 1
ATOM 620 C C . VAL A 1 85 ? -0.386 2.183 -18.336 1.00 95.75 85 VAL A C 1
ATOM 622 O O . VAL A 1 85 ? -1.583 2.190 -18.616 1.00 95.75 85 VAL A O 1
ATOM 625 N N . ASN A 1 86 ? 0.400 3.237 -18.570 1.00 94.94 86 ASN A N 1
ATOM 626 C CA . ASN A 1 86 ? -0.105 4.502 -19.113 1.00 94.94 86 ASN A CA 1
ATOM 627 C C . ASN A 1 86 ? -0.693 4.349 -20.523 1.00 94.94 86 ASN A C 1
ATOM 629 O O . ASN A 1 86 ? -1.759 4.894 -20.810 1.00 94.94 86 ASN A O 1
ATOM 633 N N . GLU A 1 87 ? -0.034 3.577 -21.389 1.00 95.44 87 GLU A N 1
ATOM 634 C CA . GLU A 1 87 ? -0.535 3.237 -22.725 1.00 95.44 87 GLU A CA 1
ATOM 635 C C . GLU A 1 87 ? -1.822 2.404 -22.669 1.00 95.44 87 GLU A C 1
ATOM 637 O O . GLU A 1 87 ? -2.722 2.609 -23.477 1.00 95.44 87 GLU A O 1
ATOM 642 N N . MET A 1 88 ? -1.930 1.456 -21.735 1.00 93.69 88 MET A N 1
ATOM 643 C CA . MET A 1 88 ? -3.146 0.660 -21.548 1.00 93.69 88 MET A CA 1
ATOM 644 C C . MET A 1 88 ? -4.312 1.535 -21.072 1.00 93.69 88 MET A C 1
ATOM 646 O O . MET A 1 88 ? -5.418 1.430 -21.602 1.00 93.69 88 MET A O 1
ATOM 650 N N . MET A 1 89 ? -4.050 2.447 -20.135 1.00 91.75 89 MET A N 1
ATOM 651 C CA . MET A 1 89 ? -5.056 3.358 -19.590 1.00 91.75 89 MET A CA 1
ATOM 652 C C . MET A 1 89 ? -5.529 4.409 -20.599 1.00 91.75 89 MET A C 1
ATOM 654 O O . MET A 1 89 ? -6.645 4.904 -20.481 1.00 91.75 89 MET A O 1
ATOM 658 N N . SER A 1 90 ? -4.700 4.794 -21.574 1.00 90.69 90 SER A N 1
ATOM 659 C CA . SER A 1 90 ? -5.068 5.793 -22.587 1.00 90.69 90 SER A CA 1
ATOM 660 C C . SER A 1 90 ? -5.908 5.241 -23.742 1.00 90.69 90 SER A C 1
ATOM 662 O O . SER A 1 90 ? -6.514 6.031 -24.465 1.00 90.69 90 SER A O 1
ATOM 664 N N . ARG A 1 91 ? -5.988 3.916 -23.909 1.00 85.44 91 ARG A N 1
ATOM 665 C CA . ARG A 1 91 ? -6.805 3.279 -24.955 1.00 85.44 91 ARG A CA 1
ATOM 666 C C . ARG A 1 91 ? -8.295 3.363 -24.624 1.00 85.44 91 ARG A C 1
ATOM 668 O O . ARG A 1 91 ? -8.708 3.053 -23.505 1.00 85.44 91 ARG A O 1
ATOM 675 N N . ASP A 1 92 ? -9.082 3.747 -25.626 1.00 63.06 92 ASP A N 1
ATOM 676 C CA . ASP A 1 92 ? -10.548 3.855 -25.587 1.00 63.06 92 ASP A CA 1
ATOM 677 C C . ASP A 1 92 ? -11.098 4.849 -24.547 1.00 63.06 92 ASP A C 1
ATOM 679 O O . ASP A 1 92 ? -12.224 4.722 -24.084 1.00 63.06 92 ASP A O 1
ATOM 683 N N . ARG A 1 93 ? -10.313 5.886 -24.218 1.00 61.03 93 ARG A N 1
ATOM 684 C CA . ARG A 1 93 ? -10.786 7.135 -23.587 1.00 61.03 93 ARG A CA 1
ATOM 685 C C . ARG A 1 93 ? -11.293 8.142 -24.640 1.00 61.03 93 ARG A C 1
ATOM 687 O O . ARG A 1 93 ? -10.995 9.329 -24.568 1.00 61.03 93 ARG A O 1
ATOM 694 N N . GLN A 1 94 ? -11.955 7.651 -25.685 1.00 47.06 94 GLN A N 1
ATOM 695 C CA . GLN A 1 94 ? -12.747 8.497 -26.576 1.00 47.06 94 GLN A CA 1
ATOM 696 C C . GLN A 1 94 ? -14.194 8.319 -26.138 1.00 47.06 94 GLN A C 1
ATOM 698 O O . GLN A 1 94 ? -14.727 7.218 -26.262 1.00 47.06 94 GLN A O 1
ATOM 703 N N . ASP A 1 95 ? -14.740 9.377 -25.545 1.00 48.34 95 ASP A N 1
ATOM 704 C CA . ASP A 1 95 ? -16.158 9.504 -25.205 1.00 48.34 95 ASP A CA 1
ATOM 705 C C . ASP A 1 95 ? -17.059 9.264 -26.431 1.00 48.34 95 ASP A C 1
ATOM 707 O O . ASP A 1 95 ? -16.689 9.720 -27.543 1.00 48.34 95 ASP A O 1
#

Foldseek 3Di:
DLLVVLLVLPDQDPPPVSNVSNCVNCVVVVHRSCVPCVCVVVVVDDDDDDDPPVVVLCVLVVVVVVCCVVVVDPPVCVVVSVVVVVVVRPPPPPD

Radius of gyration: 18.99 Å; Cα contacts (8 Å, |Δi|>4): 69; chains: 1; bounding box: 39×22×51 Å

Mean predicted aligned error: 5.7 Å

Solvent-accessible surface area (backbone atoms only — not comparable to full-atom values): 5677 Å² total; per-residue (Å²): 114,55,52,69,49,4,66,65,46,80,54,72,41,90,52,68,70,26,27,54,46,10,39,52,35,28,41,77,74,70,41,75,39,58,83,74,47,48,37,67,79,69,65,70,64,75,82,78,85,92,61,98,56,50,73,62,46,47,73,48,48,53,63,55,49,49,32,36,76,68,69,74,40,62,74,74,56,52,59,58,46,50,47,52,46,53,56,59,67,60,58,84,76,68,131

pLDDT: mean 91.1, std 8.75, range [47.06, 98.5]

Secondary structure (DSSP, 8-state):
-HHHHHHTTSS--SSHHHHHHHHHHHHHTT--THHHHHHHHTT---PPP--TTHHHHHHHHHHHHHHHHTTSS-GGGHHHHHHHHHHHHHTT---

Sequence (95 aa):
CQDIIAEQAVVFPAITESTALAAAAFKDLGYNADACTVHLTDGTAVTTPVVDRWAQVDSIMDPAMSAVIAFEAEPSSLTDANRRVNEMMSRDRQD